Protein AF-F2L2G8-F1 (afdb_m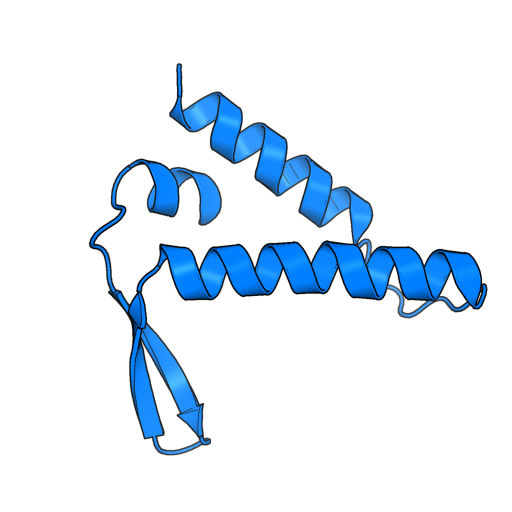onomer_lite)

Organism: Thermoproteus uzoniensis (strain 768-20) (NCBI:txid999630)

Structure (mmCIF, N/CA/C/O backbone):
data_AF-F2L2G8-F1
#
_entry.id   AF-F2L2G8-F1
#
loop_
_atom_site.group_PDB
_atom_site.id
_atom_site.type_symbol
_atom_site.label_atom_id
_atom_site.label_alt_id
_atom_site.label_comp_id
_atom_site.label_asym_id
_atom_site.label_entity_id
_atom_site.label_seq_id
_atom_site.pdbx_PDB_ins_code
_atom_site.Cartn_x
_atom_site.Cartn_y
_atom_site.Cartn_z
_atom_site.occupancy
_atom_site.B_iso_or_equiv
_atom_site.auth_seq_id
_atom_site.auth_comp_id
_atom_site.auth_asym_id
_atom_site.auth_atom_id
_atom_site.pdbx_PDB_model_num
ATOM 1 N N . MET A 1 1 ? -11.947 -6.098 -4.496 1.00 61.38 1 MET A N 1
ATOM 2 C CA . MET A 1 1 ? -11.198 -4.834 -4.375 1.00 61.38 1 MET A CA 1
ATOM 3 C C . MET A 1 1 ? -11.094 -4.502 -2.898 1.00 61.38 1 MET A C 1
ATOM 5 O O . MET A 1 1 ? -12.083 -4.113 -2.288 1.00 61.38 1 MET A O 1
ATOM 9 N N . LEU A 1 2 ? -9.947 -4.812 -2.288 1.00 62.81 2 LEU A N 1
ATOM 10 C CA . LEU A 1 2 ? -9.689 -4.555 -0.860 1.00 62.81 2 LEU A CA 1
ATOM 11 C C . LEU A 1 2 ? -9.642 -3.037 -0.578 1.00 62.81 2 LEU A C 1
ATOM 13 O O . LEU A 1 2 ? -10.000 -2.564 0.494 1.00 62.81 2 LEU A O 1
ATOM 17 N N . ASP A 1 3 ? -9.256 -2.293 -1.603 1.00 66.88 3 ASP A N 1
ATOM 18 C CA . ASP A 1 3 ? -9.265 -0.847 -1.777 1.00 66.88 3 ASP A CA 1
ATOM 19 C C . ASP A 1 3 ? -10.675 -0.232 -1.659 1.00 66.88 3 ASP A C 1
ATOM 21 O O . ASP A 1 3 ? -10.885 0.622 -0.800 1.00 66.88 3 ASP A O 1
ATOM 25 N N . ALA A 1 4 ? -11.675 -0.723 -2.398 1.00 67.31 4 ALA A N 1
ATOM 26 C CA . ALA A 1 4 ? -13.072 -0.301 -2.219 1.00 67.31 4 ALA A CA 1
ATOM 27 C C . ALA A 1 4 ? -13.603 -0.584 -0.797 1.00 67.31 4 ALA A C 1
ATOM 29 O O . ALA A 1 4 ? -14.307 0.231 -0.202 1.00 67.31 4 ALA A O 1
ATOM 30 N N . TYR A 1 5 ? -13.215 -1.723 -0.214 1.00 68.88 5 TYR A N 1
ATOM 31 C CA . TYR A 1 5 ? -13.583 -2.077 1.159 1.00 68.88 5 TYR A CA 1
ATOM 32 C C . TYR A 1 5 ? -12.968 -1.122 2.195 1.00 68.88 5 TYR A C 1
ATOM 34 O O . TYR A 1 5 ? -13.635 -0.753 3.159 1.00 68.88 5 TYR A O 1
ATOM 42 N N . MET A 1 6 ? -11.728 -0.669 1.987 1.00 70.56 6 MET A N 1
ATOM 43 C CA . MET A 1 6 ? -11.081 0.335 2.839 1.00 70.56 6 MET A CA 1
ATOM 44 C C . MET A 1 6 ? -11.822 1.679 2.814 1.00 70.56 6 MET A C 1
ATOM 46 O O . MET A 1 6 ? -11.968 2.303 3.866 1.00 70.56 6 MET A O 1
ATOM 50 N N . VAL A 1 7 ? -12.289 2.120 1.639 1.00 68.69 7 VAL A N 1
ATOM 51 C CA . VAL A 1 7 ? -13.047 3.376 1.484 1.00 68.69 7 VAL A CA 1
ATOM 52 C C . VAL A 1 7 ? -14.392 3.296 2.212 1.00 68.69 7 VAL A C 1
ATOM 54 O O . VAL A 1 7 ? -14.763 4.225 2.926 1.00 68.69 7 VAL A O 1
ATOM 57 N N . LEU A 1 8 ? -15.092 2.166 2.089 1.00 73.56 8 LEU A N 1
ATOM 58 C CA . LEU A 1 8 ? -16.404 1.952 2.710 1.00 73.56 8 LEU A CA 1
ATOM 59 C C . LEU A 1 8 ? -16.322 1.687 4.223 1.00 73.56 8 LEU A C 1
ATOM 61 O O . LEU A 1 8 ? -17.219 2.074 4.971 1.00 73.56 8 LEU A O 1
ATOM 65 N N . TYR A 1 9 ? -15.240 1.060 4.693 1.00 78.50 9 TYR A N 1
ATOM 66 C CA . TYR A 1 9 ? -15.053 0.676 6.094 1.00 78.50 9 TYR A CA 1
ATOM 67 C C . TYR A 1 9 ? -13.706 1.171 6.651 1.00 78.50 9 TYR A C 1
ATOM 69 O O . TYR A 1 9 ? -12.844 0.369 7.019 1.00 78.50 9 TYR A O 1
ATOM 77 N N . PRO A 1 10 ? -13.520 2.493 6.825 1.00 70.50 10 PRO A N 1
ATOM 78 C CA . PRO A 1 10 ? -12.243 3.074 7.258 1.00 70.50 10 PRO A CA 1
ATOM 79 C C . PRO A 1 10 ? -11.828 2.676 8.686 1.00 70.50 10 PRO A C 1
ATOM 81 O O . PRO A 1 10 ? -10.656 2.782 9.049 1.00 70.50 10 PRO A O 1
ATOM 84 N N . ARG A 1 11 ? -12.777 2.204 9.508 1.00 79.06 11 ARG A N 1
ATOM 85 C CA . ARG A 1 11 ? -12.531 1.685 10.868 1.00 79.06 11 ARG A CA 1
ATOM 86 C C . ARG A 1 11 ? -12.325 0.168 10.918 1.00 79.06 11 ARG A C 1
ATOM 88 O O . ARG A 1 11 ? -12.118 -0.365 12.007 1.00 79.06 11 ARG A O 1
ATOM 95 N N . ALA A 1 12 ? -12.399 -0.530 9.784 1.00 81.56 12 ALA A N 1
ATOM 96 C CA . ALA A 1 12 ? -12.134 -1.960 9.748 1.00 81.56 12 ALA A CA 1
ATOM 97 C C . ALA A 1 12 ? -10.679 -2.235 10.142 1.00 81.56 12 ALA A C 1
ATOM 99 O O . ALA A 1 12 ? -9.756 -1.508 9.761 1.00 81.56 12 ALA A O 1
ATOM 100 N N . ARG A 1 13 ? -10.479 -3.298 10.917 1.00 83.69 13 ARG A N 1
ATOM 101 C CA . ARG A 1 13 ? -9.158 -3.784 11.310 1.00 83.69 13 ARG A CA 1
ATOM 102 C C . ARG A 1 13 ? -8.917 -5.113 10.615 1.00 83.69 13 ARG A C 1
ATOM 104 O O . ARG A 1 13 ? -9.808 -5.958 10.573 1.00 83.69 13 ARG A O 1
ATOM 111 N N . ILE A 1 14 ? -7.732 -5.265 10.044 1.00 82.56 14 ILE A N 1
ATOM 112 C CA . ILE A 1 14 ? -7.286 -6.487 9.386 1.00 82.56 14 ILE A CA 1
ATOM 113 C C . ILE A 1 14 ? -6.398 -7.218 10.388 1.00 82.56 14 ILE A C 1
ATOM 115 O O . ILE A 1 14 ? -5.458 -6.634 10.932 1.00 82.56 14 ILE A O 1
ATOM 119 N N . LEU A 1 15 ? -6.728 -8.480 10.666 1.00 84.12 15 LEU A N 1
ATOM 120 C CA . LEU A 1 15 ? -5.867 -9.343 11.461 1.00 84.12 15 LEU A CA 1
ATOM 121 C C . LEU A 1 15 ? -4.682 -9.750 10.584 1.00 84.12 15 LEU A C 1
ATOM 123 O O . LEU A 1 15 ? -4.837 -10.531 9.646 1.00 84.12 15 LEU A O 1
ATOM 127 N N . THR A 1 16 ? -3.515 -9.190 10.877 1.00 82.38 16 THR A N 1
ATOM 128 C CA . THR A 1 16 ? -2.321 -9.360 10.053 1.00 82.38 16 THR A CA 1
ATOM 129 C C . THR A 1 16 ? -1.252 -10.111 10.843 1.00 82.38 16 THR A C 1
ATOM 131 O O . THR A 1 16 ? -0.913 -9.692 11.954 1.00 82.38 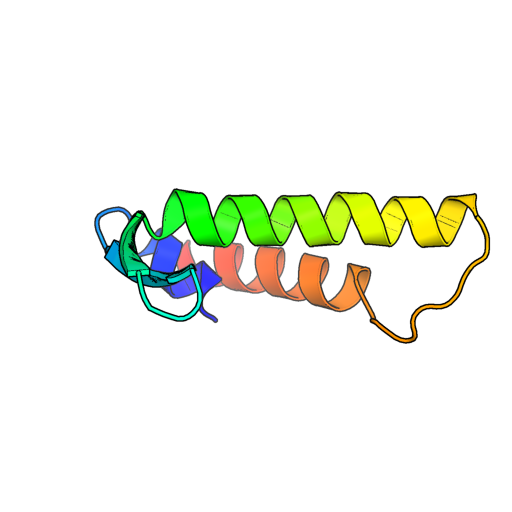16 THR A O 1
ATOM 134 N N . PRO A 1 17 ? -0.672 -11.190 10.294 1.00 83.50 17 PRO A N 1
ATOM 135 C CA . PRO A 1 17 ? 0.507 -11.813 10.879 1.00 83.50 17 PRO A CA 1
ATOM 136 C C . PRO A 1 17 ? 1.716 -10.891 10.672 1.00 83.50 17 PRO A C 1
ATOM 138 O O . PRO A 1 17 ? 2.203 -10.740 9.554 1.00 83.50 17 PRO A O 1
ATOM 141 N N . VAL A 1 18 ? 2.185 -10.241 11.741 1.00 80.94 18 VAL A N 1
ATOM 142 C CA . VAL A 1 18 ? 3.380 -9.369 11.707 1.00 80.94 18 VAL A CA 1
ATOM 143 C C . VAL A 1 18 ? 4.648 -10.180 11.981 1.00 80.94 18 VAL A C 1
ATOM 145 O O . VAL A 1 18 ? 5.693 -9.924 11.390 1.00 80.94 18 VAL A O 1
ATOM 148 N N . LEU A 1 19 ? 4.547 -11.204 12.831 1.00 81.44 19 LEU A N 1
ATOM 149 C CA . LEU A 1 19 ? 5.509 -12.305 12.914 1.00 81.44 19 LEU A CA 1
ATOM 150 C C . LEU A 1 19 ? 4.771 -13.619 12.646 1.00 81.44 19 LEU A C 1
ATOM 152 O O . LEU A 1 19 ? 3.564 -13.693 12.862 1.00 81.44 19 LEU A O 1
ATOM 156 N N . LEU A 1 20 ? 5.511 -14.670 12.270 1.00 78.50 20 LEU A N 1
ATOM 157 C CA . LEU A 1 20 ? 5.003 -16.041 12.055 1.00 78.50 20 LEU A CA 1
ATOM 158 C C . LEU A 1 20 ? 4.042 -16.541 13.154 1.00 78.50 20 LEU A C 1
ATOM 160 O O . LEU A 1 20 ? 3.196 -17.385 12.886 1.00 78.50 20 LEU A O 1
ATOM 164 N N . ILE A 1 21 ? 4.165 -16.008 14.372 1.00 84.75 21 ILE A N 1
ATOM 165 C CA . ILE A 1 21 ? 3.350 -16.345 15.546 1.00 84.75 21 ILE A CA 1
ATOM 166 C C . ILE A 1 21 ? 2.569 -15.158 16.135 1.00 84.75 21 ILE A C 1
ATOM 168 O O . ILE A 1 21 ? 1.736 -15.365 17.013 1.00 84.75 21 ILE A O 1
ATOM 172 N N . THR A 1 22 ? 2.795 -13.924 15.668 1.00 85.06 22 THR A N 1
ATOM 173 C CA . THR A 1 22 ? 2.176 -12.721 16.249 1.00 85.06 22 THR A CA 1
ATOM 174 C C . THR A 1 22 ? 1.163 -12.127 15.286 1.00 85.06 22 THR A C 1
ATOM 176 O O . THR A 1 22 ? 1.526 -11.529 14.270 1.00 85.06 22 THR A O 1
ATOM 179 N N . MET A 1 23 ? -0.112 -12.250 15.649 1.00 87.81 23 MET A N 1
ATOM 180 C CA . MET A 1 23 ? -1.222 -11.590 14.970 1.00 87.81 23 MET A CA 1
ATOM 181 C C . MET A 1 23 ? -1.446 -10.206 15.576 1.00 87.81 23 MET A C 1
ATOM 183 O O . MET A 1 23 ? -1.586 -10.072 16.791 1.00 87.81 23 MET A O 1
ATOM 187 N N . VAL A 1 24 ? -1.488 -9.176 14.734 1.00 87.31 24 VAL A N 1
ATOM 188 C CA . VAL A 1 24 ? -1.763 -7.795 15.142 1.00 87.31 24 VAL A CA 1
ATOM 189 C C . VAL A 1 24 ? -2.917 -7.253 14.312 1.00 87.31 24 VAL A C 1
ATOM 191 O O . VAL A 1 24 ? -2.967 -7.425 13.097 1.00 87.31 24 VAL A O 1
ATOM 194 N N . GLU A 1 25 ? -3.845 -6.568 14.972 1.00 88.06 25 GLU A N 1
ATOM 195 C CA . GLU A 1 25 ? -4.933 -5.866 14.301 1.00 88.06 25 GLU A CA 1
ATOM 196 C C . GLU A 1 25 ? -4.457 -4.516 13.761 1.00 88.06 25 GLU A C 1
ATOM 198 O O . GLU A 1 25 ? -4.386 -3.517 14.493 1.00 88.06 25 GLU A O 1
ATOM 203 N N . VAL A 1 26 ? -4.170 -4.478 12.463 1.00 86.62 26 VAL A N 1
ATOM 204 C CA . VAL A 1 26 ? -3.736 -3.271 11.759 1.00 86.62 26 VAL A CA 1
ATOM 205 C C . VAL A 1 26 ? -4.958 -2.584 11.141 1.00 86.62 26 VAL A C 1
ATOM 207 O O . VAL A 1 26 ? -5.802 -3.259 10.547 1.00 8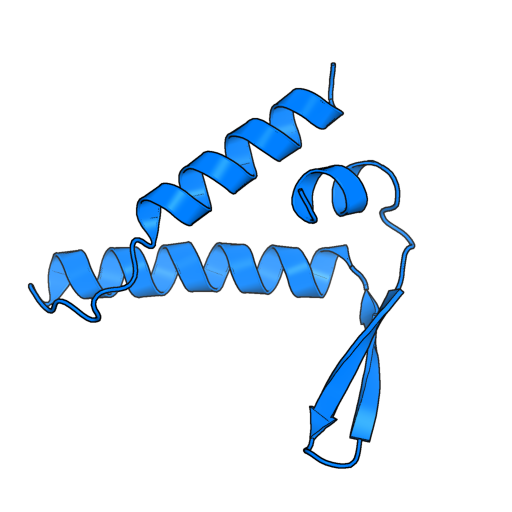6.62 26 VAL A O 1
ATOM 210 N N . PRO A 1 27 ? -5.105 -1.253 11.258 1.00 85.50 27 PRO A N 1
ATOM 211 C CA . PRO A 1 27 ? -6.164 -0.534 10.559 1.00 85.50 27 PRO A CA 1
ATOM 212 C C . PRO A 1 27 ? -6.102 -0.797 9.051 1.00 85.50 27 PRO A C 1
ATOM 214 O O . PRO A 1 27 ? -5.023 -0.732 8.458 1.00 85.50 27 PRO A O 1
ATOM 217 N N . ALA A 1 28 ? -7.253 -1.051 8.424 1.00 84.12 28 ALA A N 1
ATOM 218 C CA . ALA A 1 28 ? -7.325 -1.357 6.996 1.00 84.12 28 ALA A CA 1
ATOM 219 C C . ALA A 1 28 ? -6.662 -0.263 6.147 1.00 84.12 28 ALA A C 1
ATOM 221 O O . ALA A 1 28 ? -5.890 -0.579 5.246 1.00 84.12 28 ALA A O 1
ATOM 222 N N . TRP A 1 29 ? -6.870 1.011 6.497 1.00 83.06 29 TRP A N 1
ATOM 223 C CA . TRP A 1 29 ? -6.255 2.140 5.796 1.00 83.06 29 TRP A CA 1
ATOM 224 C C . TRP A 1 29 ? -4.724 2.131 5.844 1.00 83.06 29 TRP A C 1
ATOM 226 O O . TRP A 1 29 ? -4.077 2.462 4.854 1.00 83.06 29 TRP A O 1
ATOM 236 N N . ALA A 1 30 ? -4.137 1.714 6.969 1.00 86.00 30 ALA A N 1
ATOM 237 C CA . ALA A 1 30 ? -2.689 1.679 7.137 1.00 86.00 30 ALA A CA 1
ATOM 238 C C . ALA A 1 30 ? -2.078 0.532 6.326 1.00 86.00 30 ALA A C 1
ATOM 240 O O . ALA A 1 30 ? -1.089 0.727 5.625 1.00 86.00 30 ALA A O 1
ATOM 241 N N . TYR A 1 31 ? -2.700 -0.648 6.376 1.00 85.25 31 TYR A N 1
ATOM 242 C CA . TYR A 1 31 ? -2.237 -1.821 5.637 1.00 85.25 31 TYR A CA 1
ATOM 243 C C . TYR A 1 31 ? -2.332 -1.616 4.119 1.00 85.25 31 TYR A C 1
ATOM 245 O O . TYR A 1 31 ? -1.368 -1.822 3.384 1.00 85.25 31 TYR A O 1
ATOM 253 N N . VAL A 1 32 ? -3.494 -1.160 3.656 1.00 85.56 32 VAL A N 1
ATOM 254 C CA . VAL A 1 32 ? -3.792 -0.954 2.236 1.00 85.56 32 VAL A CA 1
ATOM 255 C C . VAL A 1 32 ? -3.013 0.244 1.678 1.00 85.56 32 VAL A C 1
ATOM 257 O O . VAL A 1 32 ? -2.468 0.157 0.578 1.00 85.56 32 VAL A O 1
ATOM 260 N N . GLY A 1 33 ? -2.873 1.326 2.452 1.00 87.56 33 GLY A N 1
ATOM 261 C CA . GLY A 1 33 ? -2.033 2.470 2.091 1.00 87.56 33 GLY A CA 1
ATOM 262 C C . GLY A 1 33 ? -0.550 2.106 1.991 1.00 87.56 33 GLY A C 1
ATOM 263 O O . GLY A 1 33 ? 0.103 2.464 1.012 1.00 87.56 33 GLY A O 1
ATOM 264 N N . PHE A 1 34 ? -0.025 1.336 2.949 1.00 89.88 34 PHE A N 1
ATOM 265 C CA . PHE A 1 34 ? 1.344 0.820 2.884 1.00 89.88 34 PHE A CA 1
ATOM 266 C C . PHE A 1 34 ? 1.564 -0.037 1.634 1.00 89.88 34 PHE A C 1
ATOM 268 O O . PHE A 1 34 ? 2.538 0.170 0.912 1.00 89.88 34 PHE A O 1
ATOM 275 N N . TRP A 1 35 ? 0.643 -0.960 1.348 1.00 89.06 35 TRP A N 1
ATOM 276 C CA . TRP A 1 35 ? 0.733 -1.812 0.167 1.00 89.06 35 TRP A CA 1
ATOM 277 C C . TRP A 1 35 ? 0.746 -0.990 -1.129 1.00 89.06 35 TRP A C 1
ATOM 279 O O . TRP A 1 35 ? 1.580 -1.224 -1.998 1.00 89.06 35 TRP A O 1
ATOM 289 N N . PHE A 1 36 ? -0.101 0.035 -1.245 1.00 91.00 36 PHE A N 1
ATOM 290 C CA . PHE A 1 36 ? -0.099 0.930 -2.405 1.00 91.00 36 PHE A CA 1
ATOM 291 C C . PHE A 1 36 ? 1.235 1.677 -2.579 1.00 91.00 36 PHE A C 1
ATOM 293 O O . PHE A 1 36 ? 1.776 1.732 -3.685 1.00 91.00 36 PHE A O 1
ATOM 300 N N . LEU A 1 37 ? 1.799 2.208 -1.489 1.00 93.12 37 LEU A N 1
ATOM 301 C CA . LEU A 1 37 ? 3.103 2.879 -1.515 1.00 93.12 37 LEU A CA 1
ATOM 302 C C . LEU A 1 37 ? 4.239 1.920 -1.883 1.00 93.12 37 LEU A C 1
ATOM 304 O O . LEU A 1 37 ? 5.134 2.303 -2.633 1.00 93.12 37 LEU A O 1
ATOM 308 N N . TYR A 1 38 ? 4.186 0.674 -1.408 1.00 93.56 38 TYR A N 1
ATOM 309 C CA . TYR A 1 38 ? 5.117 -0.382 -1.799 1.00 93.56 38 TYR A CA 1
ATOM 310 C C . TYR A 1 38 ? 5.067 -0.622 -3.315 1.00 93.56 38 TYR A C 1
ATOM 312 O O . TYR A 1 38 ? 6.111 -0.603 -3.967 1.00 93.56 38 TYR A O 1
ATOM 320 N N . GLN A 1 39 ? 3.869 -0.751 -3.899 1.00 93.12 39 GLN A N 1
ATOM 321 C CA . GLN A 1 39 ? 3.724 -0.944 -5.345 1.00 93.12 39 GLN A CA 1
ATOM 322 C C . GLN A 1 39 ? 4.304 0.232 -6.141 1.00 93.12 39 GLN A C 1
ATOM 324 O O . GLN A 1 39 ? 4.997 0.020 -7.134 1.00 93.12 39 GLN A O 1
ATOM 329 N N . LEU A 1 40 ? 4.068 1.470 -5.693 1.00 93.69 40 LEU A N 1
ATOM 330 C CA . LEU A 1 40 ? 4.652 2.655 -6.320 1.00 93.69 40 LEU A CA 1
ATOM 331 C C . LEU A 1 40 ? 6.177 2.651 -6.211 1.00 93.69 40 LEU A C 1
ATOM 333 O O . LEU A 1 40 ? 6.859 2.831 -7.214 1.00 93.69 40 LEU A O 1
ATOM 337 N N . PHE A 1 41 ? 6.723 2.438 -5.018 1.00 95.38 41 PHE A N 1
ATOM 338 C CA . PHE A 1 41 ? 8.163 2.489 -4.794 1.00 95.38 41 PHE A CA 1
ATOM 339 C C . PHE A 1 41 ? 8.903 1.424 -5.610 1.00 95.38 41 PHE A C 1
ATOM 341 O O . PHE A 1 41 ? 9.812 1.761 -6.366 1.00 95.38 41 PHE A O 1
ATOM 348 N N . TYR A 1 42 ? 8.480 0.160 -5.527 1.00 93.50 42 TYR A N 1
ATOM 349 C CA . TYR A 1 42 ? 9.138 -0.931 -6.248 1.00 93.50 42 TYR A CA 1
ATOM 350 C C . TYR A 1 42 ? 8.892 -0.886 -7.757 1.00 93.50 42 TYR A C 1
ATOM 352 O O . TYR A 1 42 ? 9.824 -1.138 -8.515 1.00 93.50 42 TYR A O 1
ATOM 360 N N . GLY A 1 43 ? 7.705 -0.467 -8.207 1.00 92.25 43 GLY A N 1
ATOM 361 C CA . GLY A 1 43 ? 7.451 -0.242 -9.632 1.00 92.25 43 GLY A CA 1
ATOM 362 C C . GLY A 1 43 ? 8.343 0.851 -10.231 1.00 92.25 43 GLY A C 1
ATOM 363 O O . GLY A 1 43 ? 8.851 0.698 -11.339 1.00 92.25 43 GLY A O 1
ATOM 364 N N . ASN A 1 44 ? 8.592 1.936 -9.488 1.00 93.31 44 ASN A N 1
ATOM 365 C CA . ASN A 1 44 ? 9.533 2.977 -9.912 1.00 93.31 44 ASN A CA 1
ATOM 366 C C . ASN A 1 44 ? 10.989 2.494 -9.854 1.00 93.31 44 ASN A C 1
ATOM 368 O O . ASN A 1 44 ? 11.763 2.802 -10.757 1.00 93.31 44 ASN A O 1
ATOM 372 N N . LEU A 1 45 ? 11.366 1.725 -8.827 1.00 94.38 45 LEU A N 1
ATOM 373 C CA . LEU A 1 45 ? 12.709 1.153 -8.732 1.00 94.38 45 LEU A CA 1
ATOM 374 C C . LEU A 1 45 ? 13.019 0.247 -9.920 1.00 94.38 45 LEU A C 1
ATOM 376 O O . LEU A 1 45 ? 14.065 0.431 -10.526 1.00 94.38 45 LEU A O 1
ATOM 380 N N . GLU A 1 46 ? 12.116 -0.663 -10.290 1.00 92.69 46 GLU A N 1
ATOM 381 C CA . GLU A 1 46 ? 12.292 -1.521 -11.469 1.00 92.69 46 GLU A CA 1
ATOM 382 C C . GLU A 1 46 ? 12.501 -0.731 -12.755 1.00 92.69 46 GLU A C 1
ATOM 384 O O . GLU A 1 46 ? 13.342 -1.087 -13.582 1.00 92.69 46 GLU A O 1
ATOM 389 N N . PHE A 1 47 ? 11.745 0.355 -12.913 1.00 89.81 47 PHE A N 1
ATOM 390 C CA . PHE A 1 47 ? 11.859 1.228 -14.070 1.00 89.81 47 PHE A CA 1
ATOM 391 C C . PHE A 1 47 ? 13.234 1.912 -14.131 1.00 89.81 47 PHE A C 1
ATOM 393 O O . PHE A 1 47 ? 13.822 2.022 -15.204 1.00 89.81 47 PHE A O 1
ATOM 400 N N . ILE A 1 48 ? 13.770 2.333 -12.980 1.00 92.75 48 ILE A N 1
ATOM 401 C CA . ILE A 1 48 ? 15.077 2.999 -12.867 1.00 92.75 48 ILE A CA 1
ATOM 402 C C . ILE A 1 48 ? 16.235 2.012 -13.052 1.00 92.75 48 ILE A C 1
ATOM 404 O O . ILE A 1 48 ? 17.216 2.326 -13.722 1.00 92.75 48 ILE A O 1
ATOM 408 N N . THR A 1 49 ? 16.152 0.829 -12.446 1.00 93.25 49 THR A N 1
ATOM 409 C CA . THR A 1 49 ? 17.219 -0.182 -12.478 1.00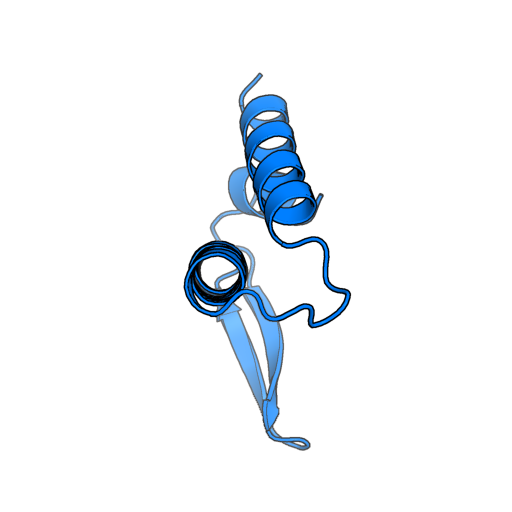 93.25 49 THR A CA 1
ATOM 410 C C . THR A 1 49 ? 17.187 -1.044 -13.737 1.00 93.25 49 THR A C 1
ATOM 412 O O . THR A 1 49 ? 18.088 -1.861 -13.922 1.00 93.25 49 THR A O 1
ATOM 415 N N . LEU A 1 50 ? 16.158 -0.893 -14.583 1.00 89.50 50 LEU A N 1
ATOM 416 C CA . LEU A 1 50 ? 15.872 -1.767 -15.726 1.00 89.50 50 LEU A CA 1
ATOM 417 C C . LEU A 1 50 ? 15.790 -3.252 -15.317 1.00 89.50 50 LEU A C 1
ATOM 419 O O . LEU A 1 50 ? 16.072 -4.147 -16.115 1.00 89.50 50 LEU A O 1
ATOM 423 N N . SER A 1 51 ? 15.415 -3.523 -14.062 1.00 86.94 51 SER A N 1
ATOM 424 C CA . SER A 1 51 ? 15.266 -4.878 -13.533 1.00 86.94 51 SER A CA 1
ATOM 425 C C .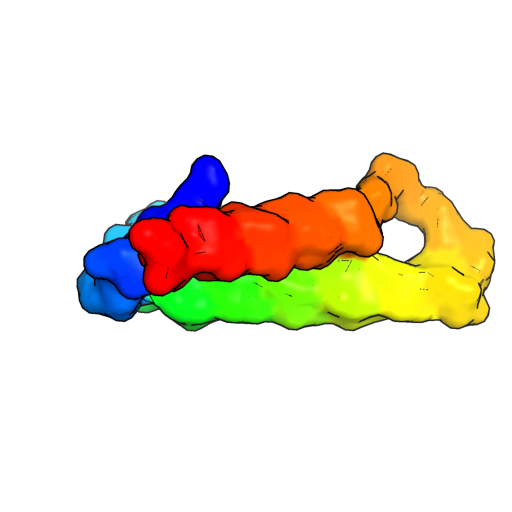 SER A 1 51 ? 13.830 -5.363 -13.685 1.00 86.94 51 SER A C 1
ATOM 427 O O . SER A 1 51 ? 12.900 -4.611 -13.412 1.00 86.94 51 SER A O 1
ATOM 429 N N . GLN A 1 52 ? 13.645 -6.635 -14.029 1.00 86.19 52 GLN A N 1
ATOM 430 C CA . GLN A 1 52 ? 12.327 -7.270 -14.066 1.00 86.19 52 GLN A CA 1
ATOM 431 C C . GLN A 1 52 ? 12.191 -8.274 -12.916 1.00 86.19 52 GLN A C 1
ATOM 433 O O . GLN A 1 52 ? 12.833 -9.321 -12.937 1.00 86.19 52 GLN A O 1
ATOM 438 N N . SER A 1 53 ? 11.332 -7.995 -11.933 1.00 85.12 53 SER A N 1
ATOM 439 C CA . SER A 1 53 ? 10.928 -8.972 -10.905 1.00 85.12 53 SER A CA 1
ATOM 440 C C . SER A 1 53 ? 9.801 -9.896 -11.371 1.00 85.12 53 SER A C 1
ATOM 442 O O . SER A 1 53 ? 9.465 -10.851 -10.677 1.00 85.12 53 SER A O 1
ATOM 444 N N . GLY A 1 54 ? 9.195 -9.614 -12.532 1.00 87.25 54 GLY A N 1
ATOM 445 C CA . GLY A 1 54 ? 8.012 -10.321 -13.032 1.00 87.25 54 GLY A CA 1
ATOM 446 C C . GLY A 1 54 ? 6.697 -9.867 -12.387 1.00 87.25 54 GLY A C 1
ATOM 447 O O . GLY A 1 54 ? 5.634 -10.372 -12.745 1.00 87.25 54 GLY A O 1
ATOM 448 N N . VAL A 1 55 ? 6.740 -8.898 -11.468 1.00 88.62 55 VAL A N 1
ATOM 449 C CA . VAL A 1 55 ? 5.553 -8.313 -10.838 1.00 88.62 55 VAL A CA 1
ATOM 450 C C . VAL A 1 55 ? 5.093 -7.089 -11.629 1.00 88.62 55 VAL A C 1
ATOM 452 O O . VAL A 1 55 ? 5.827 -6.127 -11.816 1.00 88.62 55 VAL A O 1
ATOM 455 N N . ALA A 1 56 ? 3.834 -7.082 -12.067 1.00 90.69 56 ALA A N 1
ATOM 456 C CA . ALA A 1 56 ? 3.254 -5.958 -12.803 1.00 90.69 56 ALA A CA 1
ATOM 457 C C . ALA A 1 56 ? 2.816 -4.815 -11.863 1.00 90.69 56 ALA A C 1
ATOM 459 O O . ALA A 1 56 ? 1.619 -4.568 -11.697 1.00 90.69 56 ALA A O 1
ATOM 460 N N . TYR A 1 57 ? 3.750 -4.125 -11.202 1.00 90.56 57 TYR A N 1
ATOM 461 C CA . TYR A 1 57 ? 3.436 -3.117 -10.172 1.00 90.56 57 TYR A CA 1
ATOM 462 C C . TYR A 1 57 ? 2.445 -2.040 -10.640 1.00 90.56 57 TYR A C 1
ATOM 464 O O . TYR A 1 57 ? 1.462 -1.776 -9.952 1.00 90.56 57 TYR A O 1
ATOM 472 N N . PHE A 1 58 ? 2.621 -1.496 -11.847 1.00 88.75 58 PHE A N 1
ATOM 473 C CA . PHE A 1 58 ? 1.734 -0.454 -12.382 1.00 88.75 58 PHE A CA 1
ATOM 474 C C . PHE A 1 58 ? 0.299 -0.933 -12.650 1.00 88.75 58 PHE A C 1
ATOM 476 O O . PHE A 1 58 ? -0.641 -0.154 -12.493 1.00 88.75 58 PHE A O 1
ATOM 483 N N . ALA A 1 59 ? 0.095 -2.212 -12.987 1.00 90.25 59 ALA A N 1
ATOM 484 C CA . ALA A 1 59 ? -1.250 -2.773 -13.145 1.00 90.25 59 ALA A CA 1
ATOM 485 C C . ALA A 1 59 ? -1.993 -2.838 -11.798 1.00 90.25 59 ALA A C 1
ATOM 487 O O . ALA A 1 59 ? -3.190 -2.546 -11.715 1.00 90.25 59 ALA A O 1
ATOM 488 N N . HIS A 1 60 ? -1.265 -3.153 -10.725 1.00 89.19 60 HIS A N 1
ATOM 489 C CA . HIS A 1 60 ? -1.789 -3.144 -9.362 1.00 89.19 60 HIS A CA 1
ATOM 490 C C . HIS A 1 60 ? -2.130 -1.721 -8.896 1.00 89.19 60 HIS A C 1
ATOM 492 O O . HIS A 1 60 ? -3.213 -1.499 -8.356 1.00 89.19 60 HIS A O 1
ATOM 498 N N . THR A 1 61 ? -1.255 -0.746 -9.162 1.00 89.25 61 THR A N 1
ATOM 499 C CA . THR A 1 61 ? -1.510 0.678 -8.886 1.00 89.25 61 THR A CA 1
ATOM 500 C C . THR A 1 61 ? -2.742 1.187 -9.641 1.00 89.25 61 THR A C 1
ATOM 502 O O . THR A 1 61 ? -3.589 1.852 -9.049 1.00 89.25 61 THR A O 1
ATOM 505 N N . GLY A 1 62 ? -2.885 0.849 -10.927 1.00 87.50 62 GLY A N 1
ATOM 506 C CA . GLY A 1 62 ? -4.045 1.249 -11.730 1.00 87.50 62 GLY A CA 1
ATOM 507 C C . GLY A 1 62 ? -5.358 0.658 -11.212 1.00 87.50 62 GLY A C 1
ATOM 508 O O . GLY A 1 62 ? -6.348 1.374 -11.078 1.00 87.50 62 GLY A O 1
ATOM 509 N N . SER A 1 63 ? -5.347 -0.626 -10.841 1.00 85.81 63 SER A N 1
ATOM 510 C CA . SER A 1 63 ? -6.518 -1.315 -10.278 1.00 85.81 63 SER A CA 1
ATOM 511 C C . SER A 1 63 ? -6.957 -0.713 -8.941 1.00 85.81 63 SER A C 1
ATOM 513 O O . SER A 1 63 ? -8.152 -0.574 -8.699 1.00 85.81 63 SER A O 1
ATOM 515 N N . PHE A 1 64 ? -5.996 -0.305 -8.106 1.00 87.12 64 PHE A N 1
ATOM 516 C CA . PHE A 1 64 ? -6.257 0.368 -6.835 1.00 87.12 64 PHE A CA 1
ATOM 517 C C . PHE A 1 64 ? -6.987 1.700 -7.024 1.00 87.12 64 PHE A C 1
ATOM 519 O O . PHE A 1 64 ? -7.978 1.975 -6.353 1.00 87.12 64 PHE A O 1
ATOM 526 N N . ILE A 1 65 ? -6.506 2.530 -7.953 1.00 86.81 65 ILE A N 1
ATOM 527 C CA . ILE A 1 65 ? -7.106 3.839 -8.232 1.00 86.81 65 ILE A CA 1
ATOM 528 C C . ILE A 1 65 ? -8.510 3.658 -8.812 1.00 86.81 65 ILE A C 1
ATOM 530 O O . ILE A 1 65 ? -9.446 4.325 -8.375 1.00 86.81 65 ILE A O 1
ATOM 534 N N . ALA A 1 66 ? -8.669 2.734 -9.762 1.00 87.25 66 ALA A N 1
ATOM 535 C CA . ALA A 1 66 ? -9.960 2.447 -10.375 1.00 87.25 66 ALA A CA 1
ATOM 536 C C . ALA A 1 66 ? -10.992 1.952 -9.348 1.00 87.25 66 ALA A C 1
ATOM 538 O O . ALA A 1 66 ? -12.124 2.429 -9.347 1.00 87.25 66 ALA A O 1
ATOM 539 N N . GLY A 1 67 ? -10.608 1.038 -8.454 1.00 83.06 67 GLY A N 1
ATOM 540 C CA . GLY A 1 67 ? -11.506 0.518 -7.424 1.00 83.06 67 GLY A CA 1
ATOM 541 C C . GLY A 1 67 ? -11.842 1.535 -6.332 1.00 83.06 67 GLY A C 1
ATOM 542 O O . GLY A 1 67 ? -12.993 1.605 -5.903 1.00 83.06 67 GLY A O 1
ATOM 543 N N . ALA A 1 68 ? -10.894 2.397 -5.949 1.00 83.06 68 ALA A N 1
ATOM 544 C CA . ALA A 1 68 ? -11.165 3.513 -5.0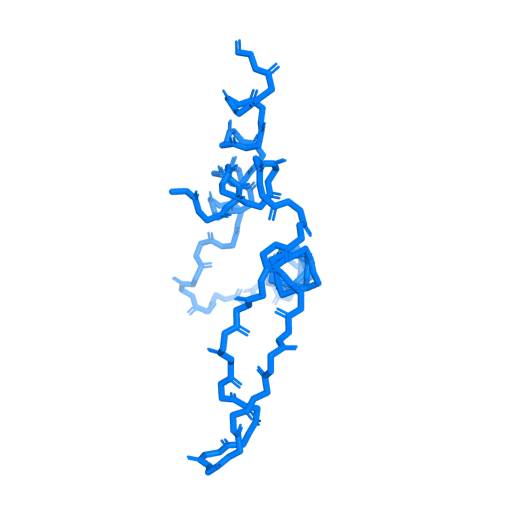44 1.00 83.06 68 ALA A CA 1
ATOM 545 C C . ALA A 1 68 ? -12.158 4.517 -5.654 1.00 83.06 68 ALA A C 1
ATOM 547 O O . ALA A 1 68 ? -13.108 4.914 -4.984 1.00 83.06 68 ALA A O 1
ATOM 548 N N . LEU A 1 69 ? -11.976 4.888 -6.928 1.00 84.31 69 LEU A N 1
ATOM 549 C CA . LEU A 1 69 ? -12.897 5.772 -7.651 1.00 84.31 69 LEU A CA 1
ATOM 550 C C . LEU A 1 69 ? -14.287 5.150 -7.811 1.00 84.31 69 LEU A C 1
ATOM 552 O O . LEU A 1 69 ? -15.283 5.840 -7.626 1.00 84.31 69 LEU A O 1
ATOM 556 N N . ALA A 1 70 ? -14.364 3.852 -8.107 1.00 81.44 70 ALA A N 1
ATOM 557 C CA . ALA A 1 70 ? -15.633 3.137 -8.203 1.00 81.44 70 ALA A CA 1
ATOM 558 C C . ALA A 1 70 ? -16.382 3.056 -6.862 1.00 81.44 70 ALA A C 1
ATOM 560 O O . ALA A 1 70 ? -17.599 2.967 -6.862 1.00 81.44 70 ALA A O 1
ATOM 561 N N . ALA A 1 71 ? -15.682 3.094 -5.725 1.00 78.19 71 ALA A N 1
ATOM 562 C CA . ALA A 1 71 ? -16.308 3.109 -4.402 1.00 78.19 71 ALA A CA 1
ATOM 563 C C . ALA A 1 71 ? -16.856 4.489 -3.989 1.00 78.19 71 ALA A C 1
ATOM 565 O O . ALA A 1 71 ? -17.578 4.586 -2.998 1.00 78.19 71 ALA A O 1
ATOM 566 N N . LEU A 1 72 ? -16.474 5.552 -4.702 1.00 76.00 72 LEU A N 1
ATOM 567 C CA . LEU A 1 72 ? -16.884 6.935 -4.436 1.00 76.00 72 LEU A CA 1
ATOM 568 C C . LEU A 1 72 ? -18.170 7.349 -5.178 1.00 76.00 72 LEU A C 1
ATOM 570 O O . LEU A 1 72 ? -18.707 8.412 -4.865 1.00 76.00 72 LEU A O 1
ATOM 574 N N . VAL A 1 73 ? -18.636 6.553 -6.148 1.00 69.06 73 VAL A N 1
ATOM 575 C CA . VAL A 1 73 ? -19.804 6.816 -7.017 1.00 69.06 73 VAL A CA 1
ATOM 576 C C . VAL A 1 73 ? -20.898 5.794 -6.740 1.00 69.06 73 VAL A C 1
ATOM 578 O O . VAL A 1 73 ? -22.076 6.211 -6.695 1.00 69.06 73 VAL A O 1
#

pLDDT: mean 84.33, std 7.86, range [61.38, 95.38]

Radius of gyration: 14.16 Å; chains: 1; bounding box: 37×23×32 Å

Secondary structure (DSSP, 8-state):
-HHHHHHH-TT-EEEEEEETTEEEEEEHHHHHHHHHHHHHHHHHHHHHHT---S--HHHHHHHHHHHHHHTT-

InterPro domains:
  IPR035952 Rhomboid-like superfamily [G3DSA:1.20.1540.10] (1-73)
  IPR035952 Rhomboid-like superfamily [SSF144091] (4-72)

Sequence (73 aa):
MLDAYMVLYPRARILTPVLLITMVEVPAWAYVGFWFLYQLFYGNLEFITLSQSGVAYFAHTGSFIAGALAALV

Foldseek 3Di:
DLLLVCLVCQQAWDQDCPDPPDTDTHGSCVVVVVVLVVLVVVVVVCVVVVDCPVDPSVVVNVVNVVSNVVSVD